Protein AF-A0A1H8JGP4-F1 (afdb_monomer)

Sequence (58 aa):
MEKWKTLKEVEREYNISANTLRWHINKKNIPEEYILKIGKTWVIDINWVKEHYQKRIN

pLDDT: mean 87.38, std 12.93, range [38.28, 95.69]

Foldseek 3Di:
DDFKDFLVVCCVPVVDHSVNVVVCVVVCVDPPVQWDDDPPTIIGGVVVCCVPRVDDPD

Secondary structure (DSSP, 8-state):
---EEEHHHHHHHH---HHHHHHHHHTT-S-GGGEEEETTEEEEEHHHHHHHH-----

Radius of gyration: 10.83 Å; Cα contacts (8 Å, |Δi|>4): 57; chains: 1; bounding box: 28×19×29 Å

Solvent-accessible surface area (backbone atoms only — not comparable to full-atom values): 3530 Å² total; per-residue (Å²): 132,86,55,68,38,40,41,65,54,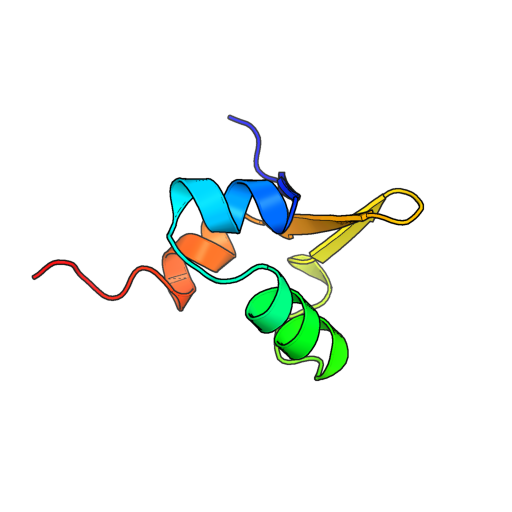43,24,74,76,70,74,43,56,39,67,58,55,51,49,34,50,77,68,61,73,46,63,69,92,46,47,47,72,60,90,93,42,57,29,32,34,50,65,60,49,44,72,73,66,56,68,75,94,119

Structure (mmCIF, N/CA/C/O backbone):
data_AF-A0A1H8JGP4-F1
#
_entry.id   AF-A0A1H8JGP4-F1
#
loop_
_atom_site.group_PDB
_atom_site.id
_atom_site.type_symbol
_atom_site.label_atom_id
_atom_site.label_alt_id
_atom_site.label_comp_id
_atom_site.label_asym_id
_atom_site.label_entity_id
_atom_site.label_seq_id
_atom_site.pdbx_PDB_ins_code
_atom_site.Cartn_x
_atom_site.Cartn_y
_atom_site.Cartn_z
_atom_site.occupancy
_atom_site.B_iso_or_equiv
_atom_site.auth_seq_id
_atom_site.auth_comp_id
_atom_site.auth_asym_id
_atom_site.auth_atom_id
_atom_site.pdbx_PDB_model_num
ATOM 1 N N . MET A 1 1 ? 14.399 -6.428 10.807 1.00 50.84 1 MET A N 1
ATOM 2 C CA . MET A 1 1 ? 14.004 -5.655 9.611 1.00 50.84 1 MET A CA 1
ATOM 3 C C . MET A 1 1 ? 12.505 -5.462 9.657 1.00 50.84 1 MET A C 1
ATOM 5 O O . MET A 1 1 ? 11.787 -6.438 9.835 1.00 50.84 1 MET A O 1
ATOM 9 N N . GLU A 1 2 ? 12.052 -4.219 9.584 1.00 63.22 2 GLU A N 1
ATOM 10 C CA . GLU A 1 2 ? 10.634 -3.868 9.651 1.00 63.22 2 GLU A CA 1
ATOM 11 C C . GLU A 1 2 ? 9.942 -4.274 8.340 1.00 63.22 2 GLU A C 1
ATOM 13 O O . GLU A 1 2 ? 10.387 -3.887 7.259 1.00 63.22 2 GLU A O 1
ATOM 18 N N . LYS A 1 3 ? 8.912 -5.128 8.426 1.00 86.00 3 LYS A N 1
ATOM 19 C CA . LYS A 1 3 ? 8.213 -5.685 7.251 1.00 86.00 3 LYS A CA 1
ATOM 20 C C . LYS A 1 3 ? 7.130 -4.758 6.697 1.00 86.00 3 LYS A C 1
ATOM 22 O O . LYS A 1 3 ? 6.772 -4.877 5.533 1.00 86.00 3 LYS A O 1
ATOM 27 N N . TRP A 1 4 ? 6.632 -3.838 7.514 1.00 93.38 4 TRP A N 1
ATOM 28 C CA . TRP A 1 4 ? 5.463 -3.019 7.215 1.00 93.38 4 TRP A CA 1
ATOM 29 C C . TRP A 1 4 ? 5.865 -1.564 7.056 1.00 93.38 4 TRP A C 1
ATOM 31 O O . TRP A 1 4 ? 6.567 -1.033 7.911 1.00 93.38 4 TRP A O 1
ATOM 41 N N . 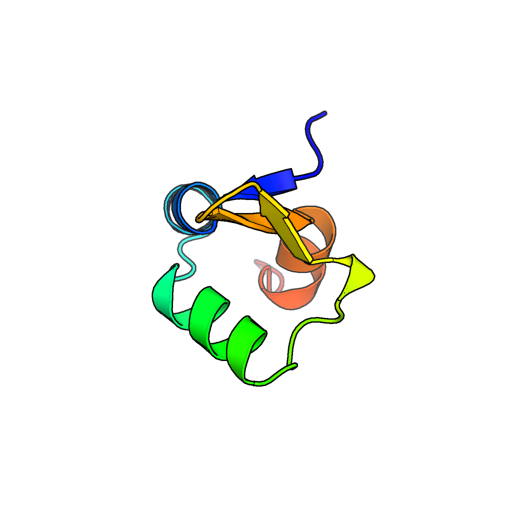LYS A 1 5 ? 5.400 -0.919 5.986 1.00 93.94 5 LYS A N 1
ATOM 42 C CA . LYS A 1 5 ? 5.611 0.514 5.755 1.00 93.94 5 LYS A CA 1
ATOM 43 C C . LYS A 1 5 ? 4.315 1.205 5.386 1.00 93.94 5 LYS A C 1
ATOM 45 O O . LYS A 1 5 ? 3.458 0.633 4.719 1.00 93.94 5 LYS A O 1
ATOM 50 N N . THR A 1 6 ? 4.159 2.451 5.800 1.00 95.69 6 THR A N 1
ATOM 51 C CA . THR A 1 6 ? 3.064 3.307 5.348 1.00 95.69 6 THR A CA 1
ATOM 52 C C . THR A 1 6 ? 3.165 3.558 3.846 1.00 95.69 6 THR A C 1
ATOM 54 O O . THR A 1 6 ? 4.248 3.562 3.258 1.00 95.69 6 THR A O 1
ATOM 57 N N . LEU A 1 7 ? 2.031 3.866 3.214 1.00 94.69 7 LEU A N 1
ATOM 58 C CA . LEU A 1 7 ? 2.018 4.220 1.787 1.00 94.69 7 LEU A CA 1
ATOM 59 C C . LEU A 1 7 ? 2.936 5.416 1.468 1.00 94.69 7 LEU A C 1
ATOM 61 O O . LEU A 1 7 ? 3.475 5.503 0.370 1.00 94.69 7 LEU A O 1
ATOM 65 N N . LYS A 1 8 ? 3.123 6.331 2.431 1.00 94.31 8 LYS A N 1
ATOM 66 C CA . LYS A 1 8 ? 4.004 7.498 2.292 1.00 94.31 8 LYS A CA 1
ATOM 67 C C . LYS A 1 8 ? 5.485 7.147 2.361 1.00 94.31 8 LYS A C 1
ATOM 69 O O . LYS A 1 8 ? 6.276 7.765 1.658 1.00 94.31 8 LYS A O 1
ATOM 74 N N . GLU A 1 9 ? 5.867 6.169 3.173 1.00 94.00 9 GLU A N 1
ATOM 75 C CA . GLU A 1 9 ? 7.244 5.667 3.189 1.00 94.00 9 GLU A CA 1
ATOM 76 C C . GLU A 1 9 ? 7.567 4.928 1.893 1.00 94.00 9 GLU A C 1
ATOM 78 O O . GLU A 1 9 ? 8.613 5.170 1.297 1.00 94.00 9 GLU A O 1
ATOM 83 N N . VAL A 1 10 ? 6.629 4.113 1.396 1.00 92.38 10 VAL A N 1
ATOM 84 C CA . VAL A 1 10 ? 6.793 3.437 0.103 1.00 92.38 10 VAL A CA 1
ATOM 85 C C . VAL A 1 10 ? 6.951 4.442 -1.042 1.00 92.38 10 VAL A C 1
ATOM 87 O O . VAL A 1 10 ? 7.812 4.263 -1.899 1.00 92.38 10 VAL A O 1
ATOM 90 N N . GLU A 1 11 ? 6.185 5.534 -1.032 1.00 92.94 11 GLU A N 1
ATOM 91 C CA . GLU A 1 11 ? 6.317 6.618 -2.014 1.00 92.94 11 GLU A CA 1
ATOM 92 C C . GLU A 1 11 ? 7.709 7.250 -2.019 1.00 92.94 11 GLU A C 1
ATOM 94 O O . GLU A 1 11 ? 8.281 7.450 -3.089 1.00 92.94 11 GLU A O 1
ATOM 99 N N . ARG A 1 12 ? 8.286 7.507 -0.842 1.00 91.31 12 ARG A N 1
ATOM 100 C CA . ARG A 1 12 ? 9.623 8.109 -0.728 1.00 91.31 12 ARG A CA 1
ATOM 101 C C . ARG A 1 12 ? 10.741 7.155 -1.140 1.00 91.31 12 ARG A C 1
ATOM 103 O O . ARG A 1 12 ? 11.720 7.602 -1.723 1.00 91.31 12 ARG A O 1
ATOM 110 N N . GLU A 1 13 ? 10.615 5.871 -0.817 1.00 90.12 13 GLU A N 1
ATOM 111 C CA . GLU A 1 13 ? 11.694 4.892 -1.008 1.00 90.12 13 GLU A CA 1
ATOM 112 C C . GLU A 1 13 ? 11.668 4.199 -2.372 1.00 90.12 13 GLU A C 1
ATOM 114 O O . GLU A 1 13 ? 12.721 3.898 -2.926 1.00 90.12 13 GLU A O 1
ATOM 119 N N . TYR A 1 14 ? 10.477 3.939 -2.914 1.00 86.75 14 TYR A N 1
ATOM 120 C CA . TYR A 1 14 ? 10.291 3.141 -4.132 1.00 86.75 14 TYR A CA 1
ATOM 121 C C . TYR A 1 14 ? 9.761 3.973 -5.300 1.00 86.75 14 TYR A C 1
ATOM 123 O O . TYR A 1 14 ? 9.566 3.437 -6.387 1.00 86.75 14 TYR A O 1
ATOM 131 N N . ASN A 1 15 ? 9.528 5.275 -5.093 1.00 87.69 15 ASN A N 1
ATOM 132 C CA . ASN A 1 15 ? 8.969 6.188 -6.091 1.00 87.69 15 ASN A CA 1
ATOM 133 C C . ASN A 1 15 ? 7.597 5.725 -6.636 1.00 87.69 15 ASN A C 1
ATOM 135 O O . ASN A 1 15 ? 7.254 5.950 -7.796 1.00 87.69 15 ASN A O 1
ATOM 139 N N . ILE A 1 16 ? 6.804 5.052 -5.792 1.00 88.69 16 ILE A N 1
ATOM 140 C CA . ILE A 1 16 ? 5.451 4.576 -6.112 1.00 88.69 16 ILE A CA 1
ATOM 141 C C . ILE A 1 16 ? 4.445 5.475 -5.403 1.00 88.69 16 ILE A C 1
ATOM 143 O O . ILE A 1 16 ? 4.412 5.513 -4.177 1.00 88.69 16 ILE A O 1
ATOM 147 N N . SER A 1 17 ? 3.575 6.164 -6.143 1.00 92.19 17 SER A N 1
ATOM 148 C CA . SER A 1 17 ? 2.641 7.098 -5.507 1.00 92.19 17 SER A CA 1
ATOM 149 C C . SER A 1 17 ? 1.763 6.427 -4.445 1.00 92.19 17 SER A C 1
ATOM 151 O O . SER A 1 17 ? 1.101 5.413 -4.695 1.00 92.19 17 SER A O 1
ATOM 153 N N . ALA A 1 18 ? 1.673 7.063 -3.274 1.00 93.81 18 ALA A N 1
ATOM 154 C CA . ALA A 1 18 ? 0.807 6.614 -2.187 1.00 93.81 18 ALA A CA 1
ATOM 155 C C . ALA A 1 18 ? -0.672 6.568 -2.614 1.00 93.81 18 ALA A C 1
ATOM 157 O O . ALA A 1 18 ? -1.435 5.721 -2.145 1.00 93.81 18 ALA A O 1
ATOM 158 N N . ASN A 1 19 ? -1.078 7.457 -3.529 1.00 94.19 19 ASN A N 1
ATOM 159 C CA . ASN A 1 19 ? -2.427 7.470 -4.092 1.00 94.19 19 ASN A CA 1
ATOM 160 C C . ASN A 1 19 ? -2.681 6.253 -4.983 1.00 94.19 19 ASN A C 1
ATOM 162 O O . ASN A 1 19 ? -3.750 5.651 -4.887 1.00 94.19 19 ASN A O 1
ATOM 166 N N . THR A 1 20 ? -1.695 5.858 -5.790 1.00 92.19 20 THR A N 1
ATOM 167 C CA . THR A 1 20 ? -1.756 4.642 -6.610 1.00 92.19 20 THR A CA 1
ATOM 168 C C . THR A 1 20 ? -1.913 3.416 -5.721 1.00 92.19 20 THR A C 1
ATOM 170 O O . THR A 1 20 ? -2.859 2.651 -5.896 1.00 92.19 20 THR A O 1
ATOM 173 N N . LEU A 1 21 ? -1.070 3.272 -4.694 1.00 92.62 21 LEU A N 1
ATOM 174 C CA . LEU A 1 21 ? -1.177 2.163 -3.740 1.00 92.62 21 LEU A CA 1
ATOM 175 C C . LEU A 1 21 ? -2.541 2.141 -3.043 1.00 92.62 21 LEU A C 1
ATOM 177 O O . LEU A 1 21 ? -3.194 1.103 -2.998 1.00 92.62 21 LEU A O 1
ATOM 181 N N . ARG A 1 22 ? -3.030 3.294 -2.569 1.00 94.12 22 ARG A N 1
ATOM 182 C CA . ARG A 1 22 ? -4.368 3.405 -1.966 1.00 94.12 22 ARG A CA 1
ATOM 183 C C . ARG A 1 22 ? -5.474 2.998 -2.942 1.00 94.12 22 ARG A C 1
ATOM 185 O O . ARG A 1 22 ? -6.432 2.347 -2.532 1.00 94.12 22 ARG A O 1
ATOM 192 N N . TRP A 1 23 ? -5.362 3.373 -4.214 1.00 94.38 23 TRP A N 1
ATOM 193 C CA . TRP A 1 23 ? -6.314 2.964 -5.242 1.00 94.38 23 TRP A CA 1
ATOM 194 C C . TRP A 1 23 ? -6.294 1.445 -5.453 1.00 94.38 23 TRP A C 1
ATOM 196 O O . TRP A 1 23 ? -7.361 0.833 -5.476 1.00 94.38 23 TRP A O 1
ATOM 206 N N . HIS A 1 24 ? -5.112 0.822 -5.506 1.00 93.31 24 HIS A N 1
ATOM 207 C CA . HIS A 1 24 ? -4.983 -0.636 -5.597 1.00 93.31 24 HIS A CA 1
ATOM 208 C C . HIS A 1 24 ? -5.580 -1.356 -4.381 1.00 93.31 24 HIS A C 1
ATOM 210 O O . HIS A 1 24 ? -6.297 -2.339 -4.567 1.00 93.31 24 HIS A O 1
ATOM 216 N N . ILE A 1 25 ? -5.371 -0.839 -3.165 1.00 93.06 25 ILE A N 1
ATOM 217 C CA . ILE A 1 25 ? -6.013 -1.354 -1.943 1.00 93.06 25 ILE A CA 1
ATOM 218 C C . ILE A 1 25 ? -7.539 -1.283 -2.082 1.00 93.06 25 ILE A C 1
ATOM 220 O O . ILE A 1 25 ? -8.227 -2.289 -1.930 1.00 93.06 25 ILE A O 1
ATOM 224 N N . ASN A 1 26 ? -8.082 -0.119 -2.449 1.00 91.81 26 ASN A N 1
ATOM 225 C CA . ASN A 1 26 ? -9.530 0.068 -2.589 1.00 91.81 26 ASN A CA 1
ATOM 226 C C . ASN A 1 26 ? -10.149 -0.812 -3.688 1.00 91.81 26 ASN A C 1
ATOM 228 O O . ASN A 1 26 ? -11.319 -1.178 -3.599 1.00 91.81 26 ASN A O 1
ATOM 232 N N . LYS A 1 27 ? -9.382 -1.146 -4.731 1.00 94.25 27 LYS A N 1
ATOM 233 C CA . LYS A 1 27 ? -9.797 -2.046 -5.814 1.00 94.25 27 LYS A CA 1
ATOM 234 C C . LYS A 1 27 ? -9.601 -3.530 -5.493 1.00 94.25 27 LYS A C 1
ATOM 236 O O . 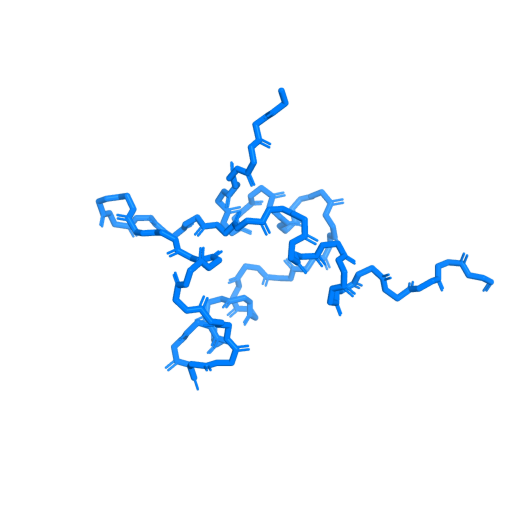LYS A 1 27 ? -9.932 -4.346 -6.344 1.00 94.25 27 LYS A O 1
ATOM 241 N N . LYS A 1 28 ? -9.104 -3.879 -4.298 1.00 91.50 28 LYS A N 1
ATOM 242 C CA . LYS A 1 28 ? -8.732 -5.252 -3.909 1.00 91.50 28 LYS A CA 1
ATOM 243 C C . LYS A 1 28 ? -7.694 -5.887 -4.848 1.00 91.50 2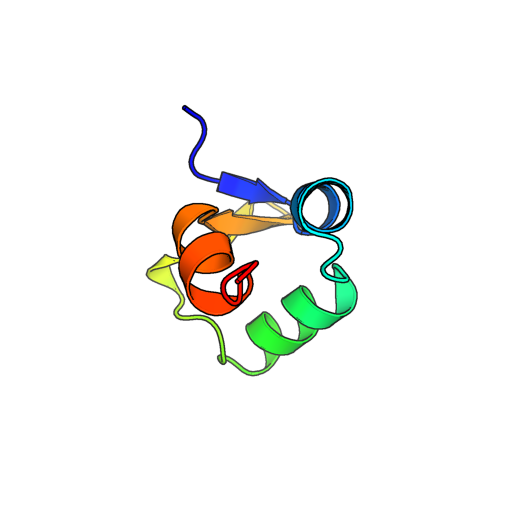8 LYS A C 1
ATOM 245 O O . LYS A 1 28 ? -7.655 -7.099 -5.013 1.00 91.50 28 LYS A O 1
ATOM 250 N N . ASN A 1 29 ? -6.834 -5.057 -5.442 1.00 92.12 29 ASN A N 1
ATOM 251 C CA . ASN A 1 29 ? -5.707 -5.497 -6.271 1.00 92.12 29 ASN A CA 1
ATOM 252 C C . ASN A 1 29 ? -4.477 -5.883 -5.432 1.00 92.12 29 ASN A C 1
ATOM 254 O O . ASN A 1 29 ? -3.474 -6.323 -5.984 1.00 92.12 29 ASN A O 1
ATOM 258 N N . ILE A 1 30 ? -4.534 -5.665 -4.116 1.00 91.50 30 ILE A N 1
ATOM 259 C CA . ILE A 1 30 ? -3.516 -6.079 -3.152 1.00 91.50 30 ILE A CA 1
ATOM 260 C C . ILE A 1 30 ? -4.204 -7.047 -2.188 1.00 91.50 30 ILE A C 1
ATOM 262 O O . ILE A 1 30 ? -5.216 -6.647 -1.601 1.00 91.50 30 ILE A O 1
ATOM 266 N N . PRO A 1 31 ? -3.718 -8.292 -2.042 1.00 92.12 31 PRO A N 1
ATOM 267 C CA . PRO A 1 31 ? -4.314 -9.246 -1.115 1.00 92.12 31 PRO A CA 1
ATOM 268 C C . PRO A 1 31 ? -4.281 -8.721 0.323 1.00 92.12 31 PRO A C 1
ATOM 270 O O . PRO A 1 31 ? -3.314 -8.075 0.732 1.00 92.12 31 PRO A O 1
ATOM 273 N N . GLU A 1 32 ? -5.340 -9.004 1.085 1.00 91.12 32 GLU A N 1
ATOM 274 C CA . GLU A 1 32 ? -5.532 -8.463 2.438 1.00 91.12 32 GLU A CA 1
ATOM 275 C C . GLU A 1 32 ? -4.412 -8.870 3.412 1.00 91.12 32 GLU A C 1
ATOM 277 O O . GLU A 1 32 ? -4.079 -8.107 4.310 1.00 91.12 32 GLU A O 1
ATOM 282 N N . GLU A 1 33 ? -3.753 -10.010 3.194 1.00 93.25 33 GLU A N 1
ATOM 283 C CA . GLU A 1 33 ? -2.599 -10.466 3.987 1.00 93.25 33 GLU A CA 1
ATOM 284 C C . GLU A 1 33 ? -1.350 -9.577 3.871 1.00 93.25 33 GLU A C 1
ATOM 286 O O . GLU A 1 33 ? -0.503 -9.602 4.761 1.00 93.25 33 GLU A O 1
ATOM 291 N N . TYR A 1 34 ? -1.244 -8.769 2.811 1.00 94.62 34 TYR A N 1
ATOM 292 C CA . TYR A 1 34 ? -0.127 -7.845 2.590 1.00 94.62 34 TYR A CA 1
ATOM 293 C C . TYR A 1 34 ? -0.469 -6.402 2.958 1.00 94.62 34 TYR A C 1
ATOM 295 O O . TYR A 1 34 ? 0.355 -5.509 2.753 1.00 94.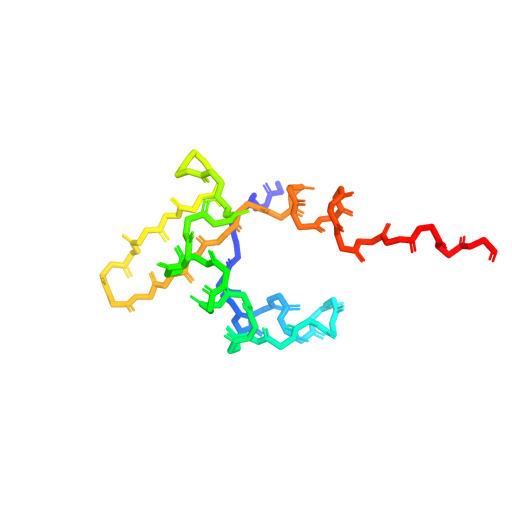62 34 TYR A O 1
ATOM 303 N N . ILE A 1 35 ? -1.665 -6.140 3.491 1.00 94.31 35 ILE A N 1
ATOM 304 C CA . ILE A 1 35 ? -2.110 -4.801 3.880 1.00 94.31 35 ILE A CA 1
ATOM 305 C C . ILE A 1 35 ? -2.663 -4.811 5.299 1.00 94.31 35 ILE A C 1
ATOM 307 O O . ILE A 1 35 ? -3.497 -5.626 5.669 1.00 94.31 35 ILE A O 1
ATOM 311 N N . LEU A 1 36 ? -2.240 -3.847 6.108 1.00 94.00 36 LEU A N 1
ATOM 312 C CA . LEU A 1 36 ? -2.788 -3.651 7.444 1.00 94.00 36 LEU A CA 1
ATOM 313 C C . LEU A 1 36 ? -3.271 -2.218 7.596 1.00 94.00 36 LEU A C 1
ATOM 315 O O . LEU A 1 36 ? -2.700 -1.269 7.053 1.00 94.00 36 LEU A O 1
ATOM 319 N N . LYS A 1 37 ? -4.339 -2.051 8.371 1.00 93.19 37 LYS A N 1
ATOM 320 C CA . LYS A 1 37 ? -4.868 -0.737 8.720 1.00 93.19 37 LYS A CA 1
ATOM 321 C C . LYS A 1 37 ? -4.606 -0.464 10.193 1.00 93.19 37 LYS A C 1
ATOM 323 O O . LYS A 1 37 ? -5.225 -1.070 11.060 1.00 93.19 37 LYS A O 1
ATOM 328 N N . ILE A 1 38 ? -3.706 0.474 10.469 1.00 91.56 38 ILE A N 1
ATOM 329 C CA . ILE A 1 38 ? -3.359 0.908 11.823 1.00 91.56 38 ILE A CA 1
ATOM 330 C C . ILE A 1 38 ? -4.051 2.251 12.065 1.00 91.56 38 ILE A C 1
ATOM 332 O O . ILE A 1 38 ? -3.643 3.299 11.555 1.00 91.56 38 ILE A O 1
ATOM 336 N N . GLY A 1 39 ? -5.174 2.213 12.785 1.00 92.38 39 GLY A N 1
ATOM 337 C CA . GLY A 1 39 ? -6.045 3.373 12.975 1.00 92.38 39 GLY A CA 1
ATOM 338 C C . GLY A 1 39 ? -6.598 3.901 11.645 1.00 92.38 39 GLY A C 1
ATOM 339 O O . GLY A 1 39 ? -7.420 3.256 10.991 1.00 92.38 39 GLY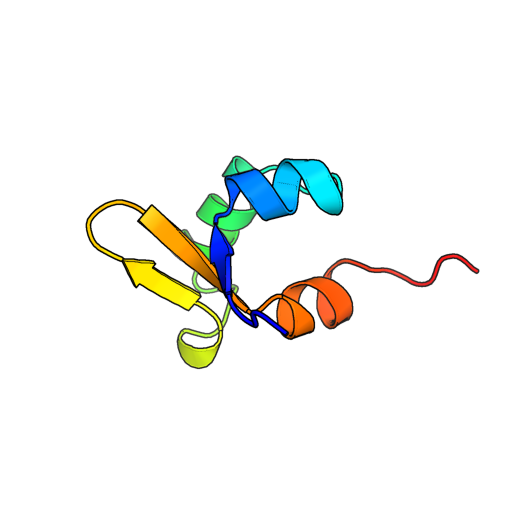 A O 1
ATOM 340 N N . LYS A 1 40 ? -6.154 5.096 11.236 1.00 90.38 40 LYS A N 1
ATOM 341 C CA . LYS A 1 40 ? -6.545 5.729 9.958 1.00 90.38 40 LYS A CA 1
ATOM 342 C C . LYS A 1 40 ? -5.523 5.519 8.834 1.00 90.38 40 LYS A C 1
ATOM 344 O O . LYS A 1 40 ? -5.776 5.933 7.701 1.00 90.38 40 LYS A O 1
ATOM 349 N N . THR A 1 41 ? -4.397 4.877 9.131 1.00 91.50 41 THR A N 1
ATOM 350 C CA . THR A 1 41 ? -3.266 4.740 8.214 1.00 91.50 41 THR A CA 1
ATOM 351 C C . THR A 1 41 ? -3.213 3.331 7.643 1.00 91.50 41 THR A C 1
ATOM 353 O O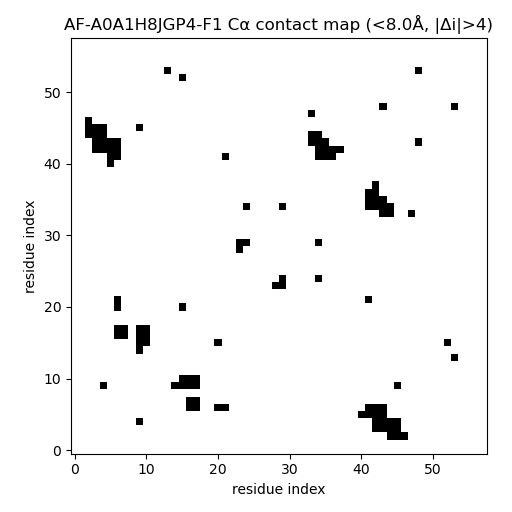 . THR A 1 41 ? -3.337 2.351 8.371 1.00 91.50 41 THR A O 1
ATOM 356 N N . TRP A 1 42 ? -3.019 3.237 6.329 1.00 93.56 42 TRP A N 1
ATOM 357 C CA . TRP A 1 42 ? -2.709 1.975 5.664 1.00 93.56 42 TRP A CA 1
ATOM 358 C C . TRP A 1 42 ? -1.200 1.756 5.659 1.00 93.56 42 TRP A C 1
ATOM 360 O O . TRP A 1 42 ? -0.441 2.662 5.296 1.00 93.56 42 TRP A O 1
ATOM 370 N N . VAL A 1 43 ? -0.794 0.550 6.033 1.00 95.19 43 VAL A N 1
ATOM 371 C CA . VAL A 1 43 ? 0.561 0.033 5.870 1.00 95.19 43 VAL A CA 1
ATOM 372 C C . VAL A 1 43 ? 0.523 -1.192 4.961 1.00 95.19 43 VAL A C 1
ATOM 374 O O . VAL A 1 43 ? -0.498 -1.872 4.864 1.00 95.19 43 VAL A O 1
ATOM 377 N N . ILE A 1 44 ? 1.625 -1.444 4.271 1.00 94.81 44 ILE A N 1
ATOM 378 C CA . ILE A 1 44 ? 1.765 -2.502 3.274 1.00 94.81 44 ILE A CA 1
ATOM 379 C C . ILE A 1 44 ? 3.054 -3.287 3.523 1.00 94.81 44 ILE A C 1
ATOM 381 O O . ILE A 1 44 ? 4.047 -2.712 3.986 1.00 94.81 44 ILE A O 1
ATOM 385 N N . ASP A 1 45 ? 3.027 -4.591 3.245 1.00 94.00 45 ASP A N 1
ATOM 386 C CA . ASP A 1 45 ? 4.209 -5.445 3.334 1.00 94.00 45 ASP A CA 1
ATOM 387 C C . ASP A 1 45 ? 5.220 -5.052 2.252 1.00 94.00 45 AS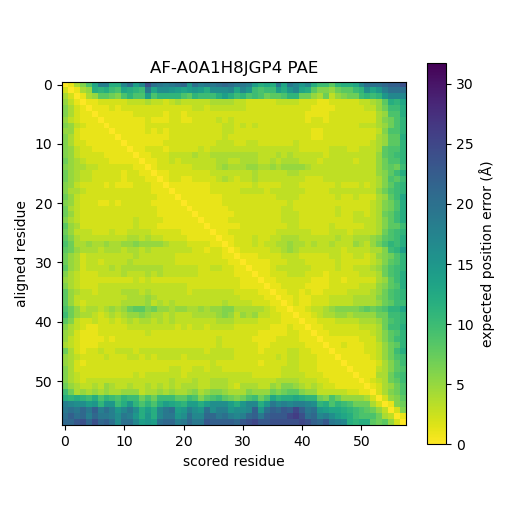P A C 1
ATOM 389 O O . ASP A 1 45 ? 4.928 -5.007 1.052 1.00 94.00 45 ASP A O 1
ATOM 393 N N . ILE A 1 46 ? 6.435 -4.749 2.693 1.00 91.56 46 ILE A N 1
ATOM 394 C CA . ILE A 1 46 ? 7.491 -4.233 1.833 1.00 91.56 46 ILE A CA 1
ATOM 395 C C . ILE A 1 46 ? 8.017 -5.274 0.842 1.00 91.56 46 ILE A C 1
ATOM 397 O O . ILE A 1 46 ? 8.476 -4.909 -0.239 1.00 91.56 46 ILE A O 1
ATOM 401 N N . ASN A 1 47 ? 7.963 -6.563 1.184 1.00 90.56 47 ASN A N 1
ATOM 402 C CA . ASN A 1 47 ? 8.418 -7.631 0.296 1.00 90.56 47 ASN A CA 1
ATOM 403 C C . ASN A 1 47 ? 7.458 -7.766 -0.881 1.00 90.56 47 ASN A C 1
ATOM 405 O O . ASN A 1 47 ? 7.909 -7.809 -2.021 1.00 90.56 47 ASN A O 1
ATOM 409 N N . TRP A 1 48 ? 6.150 -7.694 -0.618 1.00 91.31 48 TRP A N 1
ATOM 410 C CA . TRP A 1 48 ? 5.142 -7.691 -1.675 1.00 91.31 48 TRP A CA 1
ATOM 411 C C . TRP A 1 48 ? 5.335 -6.513 -2.637 1.00 91.31 48 TRP A C 1
ATOM 413 O O . TRP A 1 48 ? 5.319 -6.692 -3.856 1.00 91.31 48 TRP A O 1
ATOM 423 N N . VAL A 1 49 ? 5.598 -5.313 -2.097 1.00 89.56 49 VAL A N 1
ATOM 424 C CA . VAL A 1 49 ? 5.896 -4.120 -2.908 1.00 89.56 49 VAL A CA 1
ATOM 425 C C . VAL A 1 49 ? 7.115 -4.351 -3.799 1.00 89.56 49 VAL A C 1
ATOM 427 O O . VAL A 1 49 ? 7.060 -4.051 -4.991 1.00 89.56 49 VAL A O 1
ATOM 430 N N . LYS A 1 50 ? 8.205 -4.900 -3.250 1.00 88.19 50 LYS A N 1
ATOM 431 C CA . LYS A 1 50 ? 9.418 -5.202 -4.021 1.00 88.19 50 LYS A CA 1
ATOM 432 C C . LYS A 1 50 ? 9.140 -6.204 -5.136 1.00 88.19 50 LYS A C 1
ATOM 434 O O . LYS A 1 50 ? 9.495 -5.947 -6.278 1.00 88.19 50 LYS A O 1
ATOM 439 N N . GLU A 1 51 ? 8.454 -7.299 -4.836 1.00 88.81 51 GLU A N 1
ATOM 440 C CA . GLU A 1 51 ? 8.134 -8.337 -5.820 1.00 88.81 51 GLU A CA 1
ATOM 441 C C . GLU A 1 51 ? 7.247 -7.822 -6.964 1.00 88.81 51 GLU A C 1
ATOM 443 O O . GLU A 1 51 ? 7.445 -8.206 -8.116 1.00 88.81 51 GLU A O 1
ATOM 448 N N . HIS A 1 52 ? 6.294 -6.932 -6.668 1.00 87.00 52 HIS A N 1
ATOM 449 C CA . HIS A 1 52 ? 5.293 -6.485 -7.642 1.00 87.00 52 HIS A CA 1
ATOM 450 C C . HIS A 1 52 ? 5.673 -5.207 -8.398 1.00 87.00 52 HIS A C 1
ATOM 452 O O . HIS A 1 52 ? 5.294 -5.044 -9.559 1.00 87.00 52 HIS A O 1
ATOM 458 N N . TYR A 1 53 ? 6.404 -4.287 -7.764 1.00 80.94 53 TYR A N 1
ATOM 459 C CA . TYR A 1 53 ? 6.703 -2.967 -8.332 1.00 80.94 53 TYR A CA 1
ATOM 460 C C . TYR A 1 53 ? 8.175 -2.758 -8.655 1.00 80.94 53 TYR A C 1
ATOM 462 O O . TYR A 1 53 ? 8.488 -1.923 -9.505 1.00 80.94 53 TYR A O 1
ATOM 470 N N . GLN A 1 54 ? 9.088 -3.521 -8.051 1.00 70.69 54 GLN A N 1
ATOM 471 C CA . GLN A 1 54 ? 10.493 -3.491 -8.439 1.00 70.69 54 GLN A CA 1
ATOM 472 C C . GLN A 1 54 ? 10.670 -4.354 -9.697 1.00 70.69 54 GLN A C 1
ATOM 474 O O . GLN A 1 54 ? 11.240 -5.443 -9.676 1.00 70.69 54 GLN A O 1
ATOM 479 N N . LYS A 1 55 ? 10.146 -3.872 -10.834 1.00 58.03 55 LYS A N 1
ATOM 480 C CA . LYS A 1 55 ? 10.505 -4.433 -12.141 1.00 58.03 55 LYS A CA 1
ATOM 481 C C . LYS A 1 55 ? 12.017 -4.319 -12.276 1.00 58.03 55 LYS A C 1
ATOM 483 O O . LYS A 1 55 ? 12.547 -3.218 -12.158 1.00 58.03 55 LYS A O 1
ATOM 488 N N . ARG A 1 56 ? 12.665 -5.476 -12.467 1.00 50.38 56 ARG A N 1
ATOM 489 C CA . ARG A 1 56 ? 14.106 -5.664 -12.689 1.00 50.38 56 ARG A CA 1
ATOM 490 C C . ARG A 1 56 ? 14.733 -4.393 -13.269 1.00 50.38 56 ARG A C 1
ATOM 492 O O . ARG A 1 56 ? 14.460 -4.060 -14.419 1.00 50.38 56 ARG A O 1
ATOM 499 N N . ILE A 1 57 ? 15.558 -3.712 -12.474 1.00 49.59 57 ILE A N 1
ATOM 500 C CA . ILE A 1 57 ? 16.622 -2.880 -13.033 1.00 49.59 57 ILE A CA 1
ATOM 501 C C . ILE A 1 57 ? 17.523 -3.895 -13.736 1.00 49.59 57 ILE A C 1
ATOM 503 O O . ILE A 1 57 ? 18.280 -4.602 -13.076 1.00 49.59 57 ILE A O 1
ATOM 507 N N . ASN A 1 58 ? 17.305 -4.074 -15.032 1.00 38.28 58 ASN A N 1
ATOM 508 C CA . ASN A 1 58 ? 18.148 -4.851 -15.927 1.00 38.28 58 ASN A CA 1
ATOM 509 C C . ASN A 1 58 ? 18.577 -3.912 -17.044 1.00 38.28 58 ASN A C 1
ATOM 511 O O . ASN A 1 58 ? 17.678 -3.206 -17.557 1.00 38.28 58 ASN A O 1
#

Organism: NCBI:txid215200

Mean predicted aligned error: 4.42 Å

Nearest PDB structures (foldseek):
  8b9x-assembly2_B  TM=5.458E-01  e=3.573E-01  Homo sapiens
  8c0d-assembly1_A  TM=5.398E-01  e=3.815E-01  Homo sapiens
  8c0d-assembly2_D  TM=5.385E-01  e=4.074E-01  Homo sapiens
  8oj5-assembly1_A  TM=5.601E-01  e=7.845E-01  Homo sapiens
  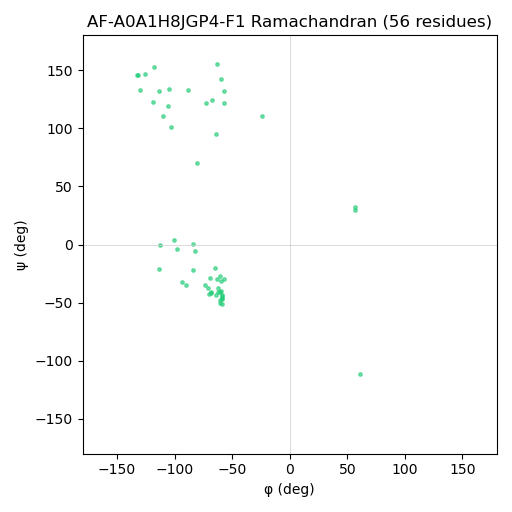7x7q-assembly1_P  TM=4.834E-01  e=9.549E-01  Pseudomonas aeruginosa PAO1